Protein AF-A0A2V6XEZ1-F1 (afdb_monomer_lite)

Radius of gyration: 13.63 Å; chains: 1; bounding box: 23×48×22 Å

Secondary structure (DSSP, 8-state):
--HHHHHHHHHHHTTT--EEHHHHHHHHTS-HHHHHHHHHHHTTSTTEEEEEEE-TTT--EEEEEEE-SSGGGTHHHHHHTTTTS--

Foldseek 3Di:
DDLLVVLVVVQVVVAPAWAQLCRSCVVSVHHSVVSVVSLVVVCVDLQKDWDQDQHPPPRDGGTTMHGHPDSVPPVPVVVVVPVVPDD

Sequence (87 aa):
MDPADRARGFLILHESADFCDDCLGRALGITAAEARTIVASLAKSSAILRDRWTCKSCRKHALVTRAIPNATFALNRRSRGRLGRLA

Structure (mmCIF, N/CA/C/O backbone):
data_AF-A0A2V6XEZ1-F1
#
_entry.id   AF-A0A2V6XEZ1-F1
#
loop_
_atom_site.group_PDB
_atom_site.id
_atom_site.type_symbol
_atom_site.label_atom_id
_atom_site.label_alt_id
_atom_site.label_comp_id
_atom_site.label_asym_id
_atom_site.label_entity_id
_atom_site.label_seq_id
_atom_site.pdbx_PDB_ins_code
_atom_site.Cartn_x
_atom_site.Cartn_y
_atom_site.Cartn_z
_atom_site.occupancy
_atom_site.B_iso_or_equiv
_atom_site.auth_seq_id
_atom_site.auth_comp_id
_atom_site.auth_asym_id
_atom_site.auth_atom_id
_atom_site.pdbx_PDB_model_num
ATOM 1 N N . MET A 1 1 ? 12.222 14.888 4.977 1.00 60.19 1 MET A N 1
ATOM 2 C CA . MET A 1 1 ? 12.226 13.485 4.512 1.00 60.19 1 MET A CA 1
ATOM 3 C C . MET A 1 1 ? 10.910 13.254 3.799 1.00 60.19 1 MET A C 1
ATOM 5 O O . MET A 1 1 ? 9.879 13.510 4.413 1.00 60.19 1 MET A O 1
ATOM 9 N N . ASP A 1 2 ? 10.948 12.888 2.521 1.00 83.06 2 ASP A N 1
ATOM 10 C CA . ASP A 1 2 ? 9.749 12.763 1.692 1.00 83.06 2 ASP A CA 1
ATOM 11 C C . ASP A 1 2 ? 8.869 11.584 2.168 1.00 83.06 2 ASP A C 1
ATOM 13 O O . ASP A 1 2 ? 9.402 10.523 2.522 1.00 83.06 2 ASP A O 1
ATOM 17 N N . PRO A 1 3 ? 7.535 11.734 2.244 1.00 78.94 3 PRO A N 1
ATOM 18 C CA . PRO A 1 3 ? 6.649 10.649 2.660 1.00 78.94 3 PRO A CA 1
ATOM 19 C C . PRO A 1 3 ? 6.703 9.441 1.710 1.00 78.94 3 PRO A C 1
ATOM 21 O O . PRO A 1 3 ? 6.496 8.313 2.165 1.00 78.94 3 PRO A O 1
ATOM 24 N N . ALA A 1 4 ? 7.051 9.630 0.431 1.00 82.94 4 ALA A N 1
ATOM 25 C CA . ALA A 1 4 ? 7.262 8.526 -0.500 1.00 82.94 4 ALA A CA 1
ATOM 26 C C . ALA A 1 4 ? 8.533 7.730 -0.183 1.00 82.94 4 ALA A C 1
ATOM 28 O O . ALA A 1 4 ? 8.494 6.498 -0.207 1.00 82.94 4 ALA A O 1
ATOM 29 N N . ASP A 1 5 ? 9.626 8.396 0.199 1.00 84.69 5 ASP A N 1
ATOM 30 C CA . ASP A 1 5 ? 10.847 7.717 0.648 1.00 84.69 5 ASP A CA 1
ATOM 31 C C . ASP A 1 5 ? 10.615 6.938 1.944 1.00 84.69 5 ASP A C 1
ATOM 33 O O . ASP A 1 5 ? 11.081 5.805 2.082 1.00 84.69 5 ASP A O 1
ATOM 37 N N . ARG A 1 6 ? 9.828 7.492 2.875 1.00 85.88 6 ARG A N 1
ATOM 38 C CA . ARG A 1 6 ? 9.457 6.786 4.110 1.00 85.88 6 ARG A CA 1
ATOM 39 C C . ARG A 1 6 ? 8.607 5.549 3.820 1.00 85.88 6 ARG A C 1
ATOM 41 O O . ARG A 1 6 ? 8.877 4.485 4.372 1.00 85.88 6 ARG A O 1
ATOM 48 N N . ALA A 1 7 ? 7.618 5.667 2.934 1.00 86.06 7 ALA A N 1
ATOM 49 C CA . ALA A 1 7 ? 6.792 4.539 2.512 1.00 86.06 7 ALA A CA 1
ATOM 50 C C . ALA A 1 7 ? 7.627 3.455 1.816 1.00 86.06 7 ALA A C 1
ATOM 52 O O . ALA A 1 7 ? 7.484 2.269 2.112 1.00 86.06 7 ALA A O 1
ATOM 53 N N . ARG A 1 8 ? 8.542 3.859 0.931 1.00 84.19 8 ARG A N 1
ATOM 54 C CA . ARG A 1 8 ? 9.457 2.949 0.241 1.00 84.19 8 ARG A CA 1
ATOM 55 C C . ARG A 1 8 ? 10.378 2.232 1.226 1.00 84.19 8 ARG A C 1
ATOM 57 O O . ARG A 1 8 ? 10.473 1.010 1.170 1.00 84.19 8 ARG A O 1
ATOM 64 N N . GLY A 1 9 ? 11.001 2.963 2.150 1.00 85.56 9 GLY A N 1
ATOM 65 C CA . GLY A 1 9 ? 11.844 2.393 3.200 1.00 85.56 9 GLY A CA 1
ATOM 66 C C . GLY A 1 9 ? 11.080 1.406 4.080 1.00 85.56 9 GLY A C 1
ATOM 67 O O . GLY A 1 9 ? 11.553 0.298 4.312 1.00 85.56 9 GLY A O 1
ATOM 68 N N . PHE A 1 10 ? 9.856 1.752 4.488 1.00 87.25 10 PHE A N 1
ATOM 69 C CA . PHE A 1 10 ? 8.996 0.858 5.262 1.00 87.25 10 PHE A CA 1
ATOM 70 C C . PHE A 1 10 ? 8.700 -0.453 4.522 1.00 87.25 10 PHE A C 1
ATOM 72 O O . PHE A 1 10 ? 8.816 -1.528 5.111 1.00 87.25 10 PHE A O 1
ATOM 79 N N . LEU A 1 11 ? 8.344 -0.374 3.236 1.00 85.94 11 LEU A N 1
ATOM 80 C CA . LEU A 1 11 ? 8.040 -1.547 2.412 1.00 85.94 11 LEU A CA 1
ATOM 81 C C . LEU A 1 11 ? 9.276 -2.422 2.161 1.00 85.94 11 LEU A C 1
ATOM 83 O O . LEU A 1 11 ? 9.143 -3.641 2.129 1.00 85.94 11 LEU A O 1
ATOM 87 N N . ILE A 1 12 ? 10.460 -1.821 2.008 1.00 83.38 12 ILE A N 1
ATOM 88 C CA . ILE A 1 12 ? 11.729 -2.549 1.853 1.00 83.38 12 ILE A CA 1
ATOM 89 C C . ILE A 1 12 ? 12.113 -3.257 3.158 1.00 83.38 12 ILE A C 1
ATOM 91 O O . ILE A 1 12 ? 12.448 -4.436 3.132 1.00 83.38 12 ILE A O 1
ATOM 95 N N . LEU A 1 13 ? 12.008 -2.575 4.305 1.00 83.69 13 LEU A N 1
ATOM 96 C CA . LEU A 1 13 ? 12.277 -3.172 5.621 1.00 83.69 13 LEU A CA 1
ATOM 97 C C . LEU A 1 13 ? 11.330 -4.336 5.937 1.00 83.69 13 LEU A C 1
ATOM 99 O O . LEU A 1 13 ? 11.708 -5.282 6.621 1.00 83.69 13 LEU A O 1
ATOM 103 N N . HIS A 1 14 ? 10.104 -4.275 5.420 1.00 82.94 14 HIS A N 1
ATOM 104 C CA . HIS A 1 14 ? 9.111 -5.337 5.528 1.00 82.94 14 HIS A CA 1
ATOM 105 C C . HIS A 1 14 ? 8.979 -6.111 4.213 1.00 82.94 14 HIS A C 1
ATOM 107 O O . HIS A 1 14 ? 7.866 -6.390 3.755 1.00 82.94 14 HIS A O 1
ATOM 113 N N . GLU A 1 15 ? 10.116 -6.461 3.611 1.00 70.12 15 GLU A N 1
ATOM 114 C CA . GLU A 1 15 ? 10.199 -7.332 2.444 1.00 70.12 15 GLU A CA 1
ATOM 115 C C . GLU A 1 15 ? 9.207 -8.509 2.552 1.00 70.12 15 GLU A C 1
ATOM 117 O O . GLU A 1 15 ? 9.120 -9.200 3.569 1.00 70.12 15 GLU A O 1
ATOM 122 N N . SER A 1 16 ? 8.435 -8.745 1.485 1.00 71.56 16 SER A N 1
ATOM 123 C CA . SER A 1 16 ? 7.425 -9.815 1.392 1.00 71.56 16 SER A CA 1
ATOM 124 C C . SER A 1 16 ? 6.183 -9.688 2.290 1.00 71.56 16 SER A C 1
ATOM 126 O O . SER A 1 16 ? 5.383 -10.626 2.329 1.00 71.56 16 SER A O 1
ATOM 128 N N . ALA A 1 17 ? 5.984 -8.568 2.990 1.00 85.25 17 ALA A N 1
ATOM 129 C CA . ALA A 1 17 ? 4.753 -8.299 3.726 1.00 85.25 17 ALA A CA 1
ATOM 130 C C . ALA A 1 17 ? 3.749 -7.483 2.901 1.00 85.25 17 ALA A C 1
ATOM 132 O O . ALA A 1 17 ? 4.091 -6.486 2.268 1.00 85.25 17 ALA A O 1
ATOM 133 N N . ASP A 1 18 ? 2.488 -7.898 2.973 1.00 89.94 18 ASP A N 1
ATOM 134 C CA . ASP A 1 18 ? 1.366 -7.260 2.296 1.00 89.94 18 ASP A CA 1
ATOM 135 C C . ASP A 1 18 ? 0.640 -6.278 3.233 1.00 89.94 18 ASP A C 1
ATOM 137 O O . ASP A 1 18 ? 0.088 -6.683 4.262 1.00 89.94 18 ASP A O 1
ATOM 141 N N . PHE A 1 19 ? 0.585 -4.989 2.886 1.00 92.94 19 PHE A N 1
ATOM 142 C CA . PHE A 1 19 ? -0.107 -3.968 3.688 1.00 92.94 19 PHE A CA 1
ATOM 143 C C . PHE A 1 19 ? -1.207 -3.253 2.906 1.00 92.94 19 PHE A C 1
ATOM 145 O O . PHE A 1 19 ? -0.957 -2.747 1.816 1.00 92.94 19 PHE A O 1
ATOM 152 N N . CYS A 1 20 ? -2.421 -3.180 3.464 1.00 94.56 20 CYS A N 1
ATOM 153 C CA . CYS A 1 20 ? -3.477 -2.332 2.909 1.00 94.56 20 CYS A CA 1
ATOM 154 C C . CYS A 1 20 ? -3.196 -0.852 3.195 1.00 94.56 20 CYS A C 1
ATOM 156 O O . CYS A 1 20 ? -2.439 -0.532 4.112 1.00 94.56 20 CYS A O 1
ATOM 158 N N . ASP A 1 21 ? -3.845 0.038 2.444 1.00 94.06 21 ASP A N 1
ATOM 159 C CA . ASP A 1 21 ? -3.635 1.487 2.558 1.00 94.06 21 ASP A CA 1
ATOM 160 C C . ASP A 1 21 ? -3.919 2.017 3.974 1.00 94.06 21 ASP A C 1
ATOM 162 O O . ASP A 1 21 ? -3.182 2.867 4.462 1.00 94.06 21 ASP A O 1
ATOM 166 N N . ASP A 1 22 ? -4.916 1.467 4.678 1.00 94.69 22 ASP A N 1
ATOM 167 C CA . ASP A 1 22 ? -5.213 1.838 6.069 1.00 94.69 22 ASP A CA 1
ATOM 168 C C . ASP A 1 22 ? -4.081 1.472 7.033 1.00 94.69 22 ASP A C 1
ATOM 170 O O . ASP A 1 22 ? -3.660 2.282 7.859 1.00 94.69 22 ASP A O 1
ATOM 174 N N . CYS A 1 23 ? -3.582 0.236 6.951 1.00 93.88 23 CYS A N 1
ATOM 175 C CA . CYS A 1 23 ? -2.498 -0.234 7.813 1.00 93.88 23 CYS A CA 1
ATOM 176 C C . CYS A 1 23 ? -1.184 0.473 7.486 1.00 93.88 23 CYS A C 1
ATOM 178 O O . CYS A 1 23 ? -0.414 0.776 8.394 1.00 93.88 23 CYS A O 1
ATOM 180 N N . LEU A 1 24 ? -0.948 0.757 6.206 1.00 92.06 24 LEU A N 1
ATOM 181 C CA . LEU A 1 24 ? 0.212 1.512 5.760 1.00 92.06 24 LEU A CA 1
ATOM 182 C C . LEU A 1 24 ? 0.138 2.963 6.249 1.00 92.06 24 LEU A C 1
ATOM 184 O O . LEU A 1 24 ? 1.114 3.470 6.790 1.00 92.06 24 LEU A O 1
ATOM 188 N N . GLY A 1 25 ? -1.031 3.601 6.134 1.00 93.62 25 GLY A N 1
ATOM 189 C CA . GLY A 1 25 ? -1.271 4.945 6.652 1.00 93.62 25 GLY A CA 1
ATOM 190 C C . GLY A 1 25 ? -1.000 5.029 8.152 1.00 93.62 25 GLY A C 1
ATOM 191 O O . GLY A 1 25 ? -0.205 5.856 8.590 1.00 93.62 25 GLY A O 1
ATOM 192 N N . ARG A 1 26 ? -1.544 4.087 8.934 1.00 93.12 26 ARG A N 1
ATOM 193 C CA . ARG A 1 26 ? -1.279 3.996 10.382 1.00 93.12 26 ARG A CA 1
ATOM 194 C C . ARG A 1 26 ? 0.204 3.823 10.707 1.00 93.12 26 ARG A C 1
ATOM 196 O O . ARG A 1 26 ? 0.692 4.480 11.617 1.00 93.12 26 ARG A O 1
ATOM 203 N N . ALA A 1 27 ? 0.914 2.964 9.976 1.00 90.12 27 ALA A N 1
ATOM 204 C CA . ALA A 1 27 ? 2.340 2.727 10.202 1.00 90.12 27 ALA A CA 1
ATOM 205 C C . ALA A 1 27 ? 3.212 3.945 9.850 1.00 90.12 27 ALA A C 1
ATOM 207 O O . ALA A 1 27 ? 4.253 4.160 10.465 1.00 90.12 27 ALA A O 1
ATOM 208 N N . LEU A 1 28 ? 2.787 4.742 8.869 1.00 89.50 28 LEU A N 1
ATOM 209 C CA . LEU A 1 28 ? 3.511 5.920 8.388 1.00 89.50 28 LEU A CA 1
ATOM 210 C C . LEU A 1 28 ? 3.064 7.233 9.050 1.00 89.50 28 LEU A C 1
ATOM 212 O O . LEU A 1 28 ? 3.702 8.263 8.823 1.00 89.50 28 LEU A O 1
ATOM 216 N N . GLY A 1 29 ? 1.999 7.200 9.860 1.00 92.12 29 GLY A N 1
ATOM 217 C CA . GLY A 1 29 ? 1.399 8.382 10.482 1.00 92.12 29 GLY A CA 1
ATOM 218 C C . GLY A 1 29 ? 0.660 9.291 9.495 1.00 92.12 29 GLY A C 1
ATOM 219 O O . GLY A 1 29 ? 0.607 10.496 9.714 1.00 92.12 29 GLY A O 1
ATOM 220 N N . ILE A 1 30 ? 0.130 8.733 8.403 1.00 92.88 30 ILE A N 1
ATOM 221 C CA . ILE A 1 30 ? -0.583 9.459 7.339 1.00 92.88 30 ILE A CA 1
ATOM 222 C C . ILE A 1 30 ? -1.977 8.871 7.111 1.00 92.88 30 ILE A C 1
ATOM 224 O O . ILE A 1 30 ? -2.306 7.777 7.578 1.00 92.88 30 ILE A O 1
ATOM 228 N N . THR A 1 31 ? -2.813 9.577 6.356 1.00 94.25 31 THR A N 1
ATOM 229 C CA . THR A 1 31 ? -4.140 9.073 5.993 1.00 94.25 31 THR A CA 1
ATOM 230 C C . THR A 1 31 ? -4.058 7.937 4.969 1.00 94.25 31 THR A C 1
ATOM 232 O O . THR A 1 31 ? -3.117 7.837 4.178 1.00 94.25 31 THR A O 1
ATOM 235 N N . ALA A 1 32 ? -5.088 7.087 4.921 1.00 91.00 32 ALA A N 1
ATOM 236 C CA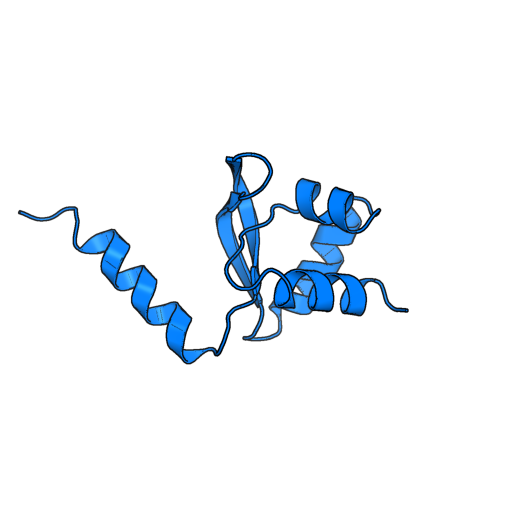 . ALA A 1 32 ? -5.190 6.037 3.905 1.00 91.00 32 ALA A CA 1
ATOM 237 C C . ALA A 1 32 ? -5.226 6.609 2.471 1.00 91.00 32 ALA A C 1
ATOM 239 O O . ALA A 1 32 ? -4.715 5.991 1.538 1.00 91.00 32 ALA A O 1
ATOM 240 N N . ALA A 1 33 ? -5.795 7.807 2.291 1.00 92.56 33 ALA A N 1
ATOM 241 C CA . ALA A 1 33 ? -5.836 8.495 1.004 1.00 92.56 33 ALA A CA 1
ATOM 242 C C . ALA A 1 33 ? -4.437 8.940 0.543 1.00 92.56 33 ALA A C 1
ATOM 244 O O . ALA A 1 33 ? -4.069 8.718 -0.611 1.00 92.56 33 ALA A O 1
ATOM 245 N N . GLU A 1 34 ? -3.632 9.506 1.444 1.00 91.88 34 GLU A N 1
ATOM 246 C CA . GLU A 1 34 ? -2.236 9.854 1.158 1.00 91.88 34 GLU A CA 1
ATOM 247 C C . GLU A 1 34 ? -1.400 8.605 0.887 1.00 91.88 34 GLU A C 1
ATOM 249 O O . GLU A 1 34 ? -0.680 8.552 -0.111 1.00 91.88 34 GLU A O 1
ATOM 254 N N . ALA A 1 35 ? -1.563 7.567 1.716 1.00 92.00 35 ALA A N 1
ATOM 255 C CA . ALA A 1 35 ? -0.902 6.283 1.527 1.00 92.00 35 ALA A CA 1
ATOM 256 C C . ALA A 1 35 ? -1.190 5.719 0.130 1.00 92.00 35 ALA A C 1
ATOM 258 O O . ALA A 1 35 ? -0.249 5.359 -0.575 1.00 92.00 35 ALA A O 1
ATOM 259 N N . ARG A 1 36 ? -2.459 5.732 -0.308 1.00 91.88 36 ARG A N 1
ATOM 260 C CA . ARG A 1 36 ? -2.885 5.312 -1.653 1.00 91.88 36 ARG A CA 1
ATOM 261 C C . ARG A 1 36 ? -2.199 6.112 -2.763 1.00 91.88 36 ARG A C 1
ATOM 263 O O . ARG A 1 36 ? -1.764 5.518 -3.748 1.00 91.88 36 ARG A O 1
ATOM 270 N N . THR A 1 37 ? -2.113 7.433 -2.639 1.00 92.56 37 THR A N 1
ATOM 271 C CA . THR A 1 37 ? -1.484 8.297 -3.656 1.00 92.56 37 THR A CA 1
ATOM 272 C C . THR A 1 37 ? 0.018 8.032 -3.769 1.00 92.56 37 THR A C 1
ATOM 274 O O . THR A 1 37 ? 0.560 7.919 -4.874 1.00 92.56 37 THR A O 1
ATOM 277 N N . ILE A 1 38 ? 0.681 7.853 -2.626 1.00 91.25 38 ILE A N 1
ATOM 278 C CA . ILE A 1 38 ? 2.109 7.544 -2.549 1.00 91.25 38 ILE A CA 1
ATOM 279 C C . ILE A 1 38 ? 2.391 6.181 -3.182 1.00 91.25 38 ILE A C 1
ATOM 281 O O . ILE A 1 38 ? 3.198 6.079 -4.104 1.00 91.25 38 IL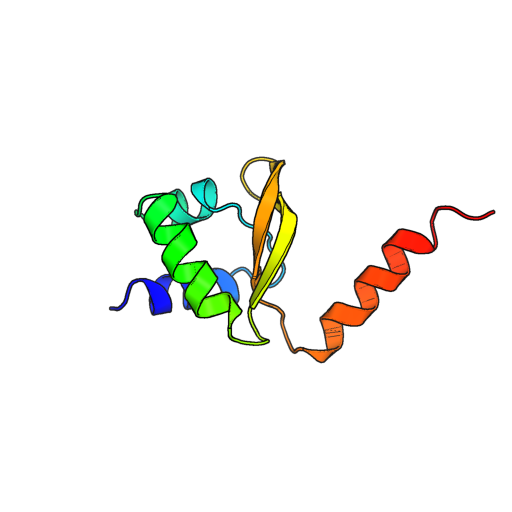E A O 1
ATOM 285 N N . VAL A 1 39 ? 1.693 5.127 -2.753 1.00 89.56 39 VAL A N 1
ATOM 286 C CA . VAL A 1 39 ? 1.922 3.777 -3.289 1.00 89.56 39 VAL A CA 1
ATOM 287 C C . VAL A 1 39 ? 1.499 3.634 -4.746 1.00 89.56 39 VAL A C 1
ATOM 289 O O . VAL A 1 39 ? 2.113 2.852 -5.461 1.00 89.56 39 VAL A O 1
ATOM 292 N N . ALA A 1 40 ? 0.506 4.392 -5.223 1.00 89.62 40 ALA A N 1
ATOM 293 C CA . ALA A 1 40 ? 0.168 4.438 -6.646 1.00 89.62 40 ALA A CA 1
ATOM 294 C C . ALA A 1 40 ? 1.307 5.048 -7.478 1.00 89.62 40 ALA A C 1
ATOM 296 O O . ALA A 1 40 ? 1.598 4.566 -8.572 1.00 89.62 40 ALA A O 1
ATOM 297 N N . SER A 1 41 ? 1.990 6.065 -6.946 1.00 88.62 41 SER A N 1
ATOM 298 C CA . SER A 1 41 ? 3.193 6.623 -7.571 1.00 88.62 41 SER A CA 1
ATOM 299 C C . SER A 1 41 ? 4.362 5.635 -7.530 1.00 88.62 41 SER A C 1
ATOM 301 O O . SER A 1 41 ? 5.046 5.458 -8.536 1.00 88.62 41 SER A O 1
ATOM 303 N N . LEU A 1 42 ? 4.550 4.934 -6.407 1.00 84.50 42 LEU A N 1
ATOM 304 C CA . LEU A 1 42 ? 5.608 3.932 -6.240 1.00 84.50 42 LEU A CA 1
ATOM 305 C C . LEU A 1 42 ? 5.385 2.665 -7.085 1.00 84.50 42 LEU A C 1
ATOM 307 O O . LEU A 1 42 ? 6.353 2.077 -7.558 1.00 84.50 42 LEU A O 1
ATOM 311 N N . ALA A 1 43 ? 4.132 2.268 -7.328 1.00 83.31 43 ALA A N 1
ATOM 312 C CA . ALA A 1 43 ? 3.765 1.114 -8.157 1.00 83.31 43 ALA A CA 1
ATOM 313 C C . ALA A 1 43 ? 4.124 1.279 -9.646 1.00 83.31 43 ALA A C 1
ATOM 315 O O . ALA A 1 43 ? 4.045 0.318 -10.405 1.00 83.31 43 ALA A O 1
ATOM 316 N N . LYS A 1 44 ? 4.554 2.476 -10.074 1.00 82.75 44 LYS A N 1
ATOM 317 C CA . LYS A 1 44 ? 5.175 2.680 -11.394 1.00 82.75 44 LYS A CA 1
ATOM 318 C C . LYS A 1 44 ? 6.537 1.982 -11.507 1.00 82.75 44 LYS A C 1
ATOM 320 O O . LYS A 1 44 ? 7.020 1.761 -12.612 1.00 82.75 44 LYS A O 1
ATOM 325 N N . SER A 1 45 ? 7.164 1.650 -10.378 1.00 80.50 45 SER A N 1
ATOM 326 C CA . SER A 1 45 ? 8.408 0.887 -10.320 1.00 80.50 45 SER A CA 1
ATOM 327 C C . SER A 1 45 ? 8.126 -0.612 -10.217 1.00 80.50 45 SER A C 1
ATOM 329 O O . SER A 1 45 ? 7.276 -1.040 -9.441 1.00 80.50 45 SER A O 1
ATOM 331 N N . SER A 1 46 ? 8.917 -1.428 -10.918 1.00 77.12 46 SER A N 1
ATOM 332 C CA . SER A 1 46 ? 8.863 -2.898 -10.847 1.00 77.12 46 SER A CA 1
ATOM 333 C C . SER A 1 46 ? 9.225 -3.473 -9.469 1.00 77.12 46 SER A C 1
ATOM 335 O O . SER A 1 46 ? 9.003 -4.656 -9.216 1.00 77.12 46 SER A O 1
ATOM 337 N N . ALA A 1 47 ? 9.757 -2.644 -8.567 1.00 81.56 47 ALA A N 1
ATOM 338 C CA . ALA A 1 47 ? 10.072 -3.018 -7.193 1.00 81.56 47 ALA A CA 1
ATOM 339 C C . ALA A 1 47 ? 8.838 -3.098 -6.278 1.00 81.56 47 ALA A C 1
ATOM 341 O O . ALA A 1 47 ? 8.938 -3.651 -5.183 1.00 81.56 47 ALA A O 1
ATOM 342 N N . ILE A 1 48 ? 7.689 -2.549 -6.684 1.00 85.94 48 ILE A N 1
ATOM 343 C CA . ILE A 1 48 ? 6.484 -2.479 -5.853 1.00 85.94 48 ILE A CA 1
ATOM 344 C C . ILE A 1 48 ? 5.331 -3.179 -6.566 1.00 85.94 48 ILE A C 1
ATOM 346 O O . ILE A 1 48 ? 4.971 -2.834 -7.687 1.00 85.94 48 ILE A O 1
ATOM 350 N N . LEU A 1 49 ? 4.719 -4.149 -5.889 1.00 86.12 49 LEU A N 1
ATOM 351 C CA . LEU A 1 49 ? 3.515 -4.821 -6.365 1.00 86.12 49 LEU A CA 1
ATOM 352 C C . LEU A 1 49 ? 2.307 -4.335 -5.580 1.00 86.12 49 LEU A C 1
ATOM 354 O O . LEU A 1 49 ? 2.345 -4.243 -4.351 1.00 86.12 49 LEU A O 1
ATOM 358 N N . ARG A 1 50 ? 1.217 -4.100 -6.308 1.00 89.12 50 ARG A N 1
ATOM 359 C CA . ARG A 1 50 ? -0.083 -3.762 -5.747 1.00 89.12 50 ARG A CA 1
ATOM 360 C C . ARG A 1 50 ? -1.121 -4.741 -6.285 1.00 89.12 50 ARG A C 1
ATOM 362 O O . ARG A 1 50 ? -1.351 -4.788 -7.488 1.00 89.12 50 ARG A O 1
ATOM 369 N N . ASP A 1 51 ? -1.692 -5.553 -5.404 1.00 88.19 51 ASP A N 1
ATOM 370 C CA . ASP A 1 51 ? -2.628 -6.627 -5.764 1.00 88.19 51 ASP A CA 1
ATOM 371 C C . ASP A 1 51 ? -3.662 -6.835 -4.644 1.00 88.19 51 ASP A C 1
ATOM 373 O O . ASP A 1 51 ? -3.526 -6.274 -3.556 1.00 88.19 51 ASP A O 1
ATOM 377 N N . ARG A 1 52 ? -4.728 -7.602 -4.894 1.00 88.62 52 ARG A N 1
ATOM 378 C CA . ARG A 1 52 ? -5.710 -7.969 -3.865 1.00 88.62 52 ARG A CA 1
ATOM 379 C C . ARG A 1 52 ? -5.261 -9.205 -3.102 1.00 88.62 52 ARG A C 1
ATOM 381 O O . ARG A 1 52 ? -5.294 -10.303 -3.644 1.00 88.62 52 ARG A O 1
ATOM 388 N N . TRP A 1 53 ? -4.870 -9.006 -1.850 1.00 90.81 53 TRP A N 1
ATOM 389 C CA . TRP A 1 53 ? -4.351 -10.046 -0.965 1.00 90.81 53 TRP A CA 1
ATOM 390 C C . TRP A 1 53 ? -4.771 -9.781 0.484 1.00 90.81 53 TRP A C 1
ATOM 392 O O . TRP A 1 53 ? -5.391 -8.768 0.820 1.00 90.81 53 TRP A O 1
ATOM 402 N N . THR A 1 54 ? -4.464 -10.730 1.362 1.00 91.19 54 THR A N 1
ATOM 403 C CA . THR A 1 54 ? -4.704 -10.589 2.797 1.00 91.19 54 THR A CA 1
ATOM 404 C C . THR A 1 54 ? -3.641 -9.693 3.417 1.00 91.19 54 THR A C 1
ATOM 406 O O . THR A 1 54 ? -2.458 -10.025 3.402 1.00 91.19 54 THR A O 1
ATOM 409 N N . CYS A 1 55 ? -4.056 -8.578 4.017 1.00 92.56 55 CYS A N 1
ATOM 410 C CA . CYS A 1 55 ? -3.129 -7.708 4.727 1.00 92.56 55 CYS A CA 1
ATOM 411 C C . CYS A 1 55 ? -2.508 -8.434 5.931 1.00 92.56 55 CYS A C 1
ATOM 413 O O . CYS A 1 55 ? -3.214 -9.006 6.762 1.00 92.56 55 CYS A O 1
ATOM 415 N N . LYS A 1 56 ? -1.183 -8.350 6.076 1.00 90.31 56 LYS A N 1
ATOM 416 C CA . LYS A 1 56 ? -0.428 -8.934 7.190 1.00 90.31 56 LYS A CA 1
ATOM 417 C C . LYS A 1 56 ? -0.858 -8.374 8.548 1.00 90.31 56 LYS A C 1
ATOM 419 O O . LYS A 1 56 ? -0.889 -9.124 9.516 1.00 90.31 56 LYS A O 1
ATOM 424 N N . SER A 1 57 ? -1.204 -7.086 8.609 1.00 92.00 57 SER A N 1
ATOM 425 C CA . SER A 1 57 ? -1.565 -6.394 9.853 1.00 92.00 57 SER A CA 1
ATOM 426 C C . SER A 1 57 ? -3.032 -6.609 10.243 1.00 92.00 57 SER A C 1
ATOM 428 O O . SER A 1 57 ? -3.298 -7.125 11.322 1.00 92.00 57 SER A O 1
ATOM 430 N N . CYS A 1 58 ? -3.994 -6.272 9.375 1.00 93.19 58 CYS A N 1
ATOM 431 C CA . CYS A 1 58 ? -5.420 -6.354 9.728 1.00 93.19 58 CYS A CA 1
ATOM 432 C C . CYS A 1 58 ? -6.122 -7.646 9.287 1.00 93.19 58 CYS A C 1
ATOM 434 O O . CYS A 1 58 ? -7.308 -7.806 9.564 1.00 93.19 58 CYS A O 1
ATOM 436 N N . ARG A 1 59 ? -5.434 -8.544 8.567 1.00 93.56 59 ARG A N 1
ATOM 437 C CA . ARG A 1 59 ? -5.967 -9.819 8.043 1.00 93.56 59 ARG A CA 1
ATOM 438 C C . ARG A 1 59 ? -7.173 -9.691 7.102 1.00 93.56 59 ARG A C 1
ATOM 440 O O . ARG A 1 59 ? -7.723 -10.705 6.681 1.00 93.56 59 ARG A O 1
ATOM 447 N N . LYS A 1 60 ? -7.554 -8.474 6.707 1.00 93.12 60 LYS A N 1
ATOM 448 C CA . LYS A 1 60 ? -8.606 -8.230 5.713 1.00 93.12 60 LYS A CA 1
ATOM 449 C C . LYS A 1 60 ? -8.082 -8.492 4.305 1.00 93.12 60 LYS A C 1
ATOM 451 O O . LYS A 1 60 ? -6.935 -8.165 3.995 1.00 93.12 60 LYS A O 1
ATOM 456 N N . HIS A 1 61 ? -8.939 -9.052 3.455 1.00 91.50 61 HIS A N 1
ATOM 457 C CA . HIS A 1 61 ? -8.672 -9.182 2.028 1.00 91.50 61 HIS A CA 1
ATOM 458 C C . HIS A 1 61 ? -8.955 -7.841 1.342 1.00 91.50 61 HIS A C 1
ATOM 460 O O . HIS A 1 61 ? -10.101 -7.399 1.281 1.00 91.50 61 HIS A O 1
ATOM 466 N N . ALA A 1 62 ? -7.905 -7.162 0.890 1.00 92.25 62 ALA A N 1
ATOM 467 C CA . ALA A 1 62 ? -7.980 -5.796 0.382 1.00 92.25 62 ALA A CA 1
ATOM 468 C C . ALA A 1 62 ? -6.919 -5.555 -0.693 1.00 92.25 62 ALA A C 1
ATOM 470 O O . ALA A 1 62 ? -6.089 -6.418 -0.970 1.00 92.25 62 ALA A O 1
ATOM 471 N N . LEU A 1 63 ? -6.942 -4.369 -1.302 1.00 92.31 63 LEU A N 1
ATOM 472 C CA . LEU A 1 63 ? -5.831 -3.925 -2.134 1.00 92.31 63 LEU A CA 1
ATOM 473 C C . LEU A 1 63 ? -4.635 -3.638 -1.219 1.00 92.31 63 LEU A C 1
ATOM 475 O O . LEU A 1 63 ? -4.716 -2.781 -0.338 1.00 92.31 63 LEU A O 1
ATOM 479 N N . VAL A 1 64 ? -3.559 -4.393 -1.401 1.00 93.00 64 VAL A N 1
ATOM 480 C CA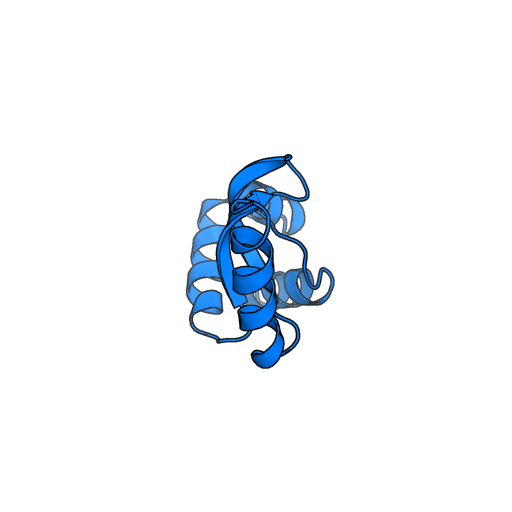 . VAL A 1 64 ? -2.352 -4.321 -0.581 1.00 93.00 64 VAL A CA 1
ATOM 481 C C . VAL A 1 64 ? -1.145 -3.967 -1.433 1.00 93.00 64 VAL A C 1
ATOM 483 O O . VAL A 1 64 ? -1.120 -4.208 -2.639 1.00 93.00 64 VAL A O 1
ATOM 486 N N . THR A 1 65 ? -0.141 -3.390 -0.785 1.00 92.25 65 THR A N 1
ATOM 487 C CA . THR A 1 65 ? 1.144 -3.034 -1.379 1.00 92.25 65 THR A CA 1
ATOM 488 C C . THR A 1 65 ? 2.241 -3.852 -0.718 1.00 92.25 65 THR A C 1
ATOM 490 O O . THR A 1 65 ? 2.261 -3.976 0.509 1.00 92.25 65 THR A O 1
ATOM 493 N N . ARG A 1 66 ? 3.163 -4.375 -1.528 1.00 89.69 66 ARG A N 1
ATOM 494 C CA . ARG A 1 66 ? 4.367 -5.074 -1.070 1.00 89.69 66 ARG A CA 1
ATOM 495 C C . ARG A 1 66 ? 5.583 -4.670 -1.893 1.00 89.69 66 ARG A C 1
ATOM 497 O O . ARG A 1 66 ? 5.468 -4.428 -3.096 1.00 89.69 66 ARG A O 1
ATOM 504 N N . ALA A 1 67 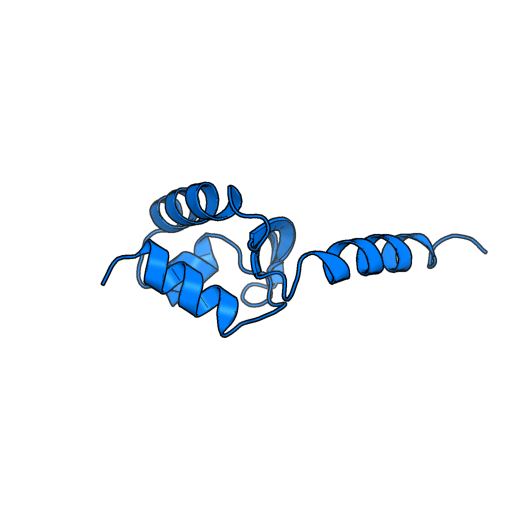? 6.754 -4.674 -1.266 1.00 87.88 67 ALA A N 1
ATOM 505 C CA . ALA A 1 67 ? 8.012 -4.663 -2.002 1.00 87.88 67 ALA A CA 1
ATOM 506 C C . ALA A 1 67 ? 8.293 -6.059 -2.585 1.00 87.88 67 ALA A C 1
ATOM 508 O O . ALA A 1 67 ? 8.064 -7.084 -1.932 1.00 87.88 67 ALA A O 1
ATOM 509 N N . ILE A 1 68 ? 8.766 -6.107 -3.830 1.00 80.31 68 ILE A N 1
ATOM 510 C CA . ILE A 1 68 ? 9.299 -7.317 -4.451 1.00 80.31 68 ILE A CA 1
ATOM 511 C C . ILE A 1 68 ? 10.823 -7.305 -4.260 1.00 80.31 68 ILE A C 1
ATOM 513 O O . ILE A 1 68 ? 11.488 -6.437 -4.830 1.00 80.31 68 ILE A O 1
ATOM 517 N N . PRO A 1 69 ? 11.396 -8.271 -3.522 1.00 65.06 69 PRO A N 1
ATOM 518 C CA . PRO A 1 69 ? 12.836 -8.487 -3.526 1.00 65.06 69 PRO A CA 1
ATOM 519 C C . PRO A 1 69 ? 13.221 -9.095 -4.878 1.00 65.06 69 PRO A C 1
ATOM 521 O O . PRO A 1 69 ? 12.982 -10.273 -5.118 1.00 65.06 69 PRO A O 1
ATOM 524 N N . ASN A 1 70 ? 13.751 -8.267 -5.781 1.00 56.84 70 ASN A N 1
ATOM 525 C CA . ASN A 1 70 ? 14.125 -8.610 -7.157 1.00 56.84 70 ASN A CA 1
ATOM 526 C C . ASN A 1 70 ? 12.978 -9.148 -8.045 1.00 56.84 70 ASN A C 1
ATOM 528 O O . ASN A 1 70 ? 12.321 -10.153 -7.766 1.00 56.84 70 ASN A O 1
ATOM 532 N N . ALA A 1 71 ? 12.773 -8.493 -9.193 1.00 51.41 71 ALA A N 1
ATOM 533 C CA . ALA A 1 71 ? 11.695 -8.767 -10.153 1.00 51.41 71 ALA A CA 1
ATOM 534 C C . ALA A 1 71 ? 11.580 -10.248 -10.594 1.00 51.41 71 ALA A C 1
ATOM 536 O O . ALA A 1 71 ? 10.509 -10.693 -11.006 1.00 51.41 71 ALA A O 1
ATOM 537 N N . THR A 1 72 ? 12.643 -11.039 -10.442 1.00 48.31 72 THR A N 1
ATOM 538 C CA . THR A 1 72 ? 12.716 -12.462 -10.799 1.00 48.31 72 THR A CA 1
ATOM 539 C C . THR A 1 72 ? 11.848 -13.377 -9.918 1.00 48.31 72 THR A C 1
ATOM 541 O O . THR A 1 72 ? 11.389 -14.418 -10.384 1.00 48.31 72 THR A O 1
ATOM 544 N N . PHE A 1 73 ? 11.555 -13.016 -8.660 1.00 47.59 73 PHE A N 1
ATOM 545 C CA . PHE A 1 73 ? 10.845 -13.912 -7.726 1.00 47.59 73 PHE A CA 1
ATOM 546 C C . PHE A 1 73 ? 9.308 -13.841 -7.791 1.00 47.59 73 PHE A C 1
ATOM 548 O O . PHE A 1 73 ? 8.624 -14.736 -7.282 1.00 47.59 73 PHE A O 1
ATOM 555 N N . ALA A 1 74 ? 8.730 -12.811 -8.421 1.00 48.09 74 ALA A N 1
ATOM 556 C CA . ALA A 1 74 ? 7.277 -12.607 -8.442 1.00 48.09 74 ALA A CA 1
ATOM 557 C C . ALA A 1 74 ? 6.521 -13.621 -9.326 1.00 48.09 74 ALA A C 1
ATOM 559 O O . ALA A 1 74 ? 5.352 -13.916 -9.063 1.00 48.09 74 ALA A O 1
ATOM 560 N N . LEU A 1 75 ? 7.185 -14.219 -10.322 1.00 49.47 75 LEU A N 1
ATOM 561 C CA . LEU A 1 75 ? 6.568 -15.217 -11.204 1.00 49.47 75 LEU A CA 1
ATOM 562 C C . LEU A 1 75 ? 6.410 -16.595 -10.539 1.00 49.47 75 LEU A C 1
ATOM 564 O O . LEU A 1 75 ? 5.507 -17.341 -10.907 1.00 49.47 75 LEU A O 1
ATOM 568 N N . ASN A 1 76 ? 7.193 -16.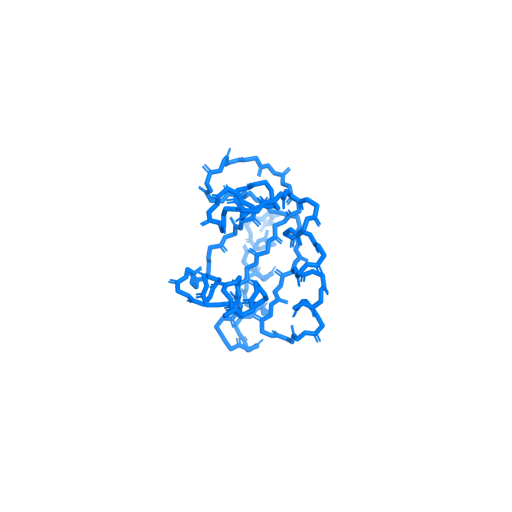919 -9.502 1.00 44.69 76 ASN A N 1
ATOM 569 C CA . ASN A 1 76 ? 7.229 -18.284 -8.961 1.00 44.69 76 ASN A CA 1
ATOM 570 C C . ASN A 1 76 ? 6.131 -18.593 -7.915 1.00 44.69 76 ASN A C 1
ATOM 572 O O . ASN A 1 76 ? 5.850 -19.758 -7.631 1.00 44.69 76 ASN A O 1
ATOM 576 N N . ARG A 1 77 ? 5.453 -17.577 -7.348 1.00 48.62 77 ARG A N 1
ATOM 577 C CA . ARG A 1 77 ? 4.287 -17.803 -6.457 1.00 48.62 77 ARG A CA 1
ATOM 578 C C . ARG A 1 77 ? 2.955 -17.922 -7.197 1.00 48.62 77 ARG A C 1
ATOM 580 O O . ARG A 1 77 ? 2.057 -18.576 -6.670 1.00 48.62 77 ARG A O 1
ATOM 587 N N . ARG A 1 78 ? 2.824 -17.364 -8.411 1.00 48.41 78 ARG A N 1
ATOM 588 C CA . ARG A 1 78 ? 1.635 -17.594 -9.261 1.00 48.41 78 ARG A CA 1
ATOM 589 C C . ARG A 1 78 ? 1.495 -19.074 -9.642 1.00 48.41 78 ARG A C 1
ATOM 591 O O . ARG A 1 78 ? 0.375 -19.557 -9.770 1.00 48.41 78 ARG A O 1
ATOM 598 N N . SER A 1 79 ? 2.609 -19.803 -9.711 1.00 50.88 79 SER A N 1
ATOM 599 C CA . SER A 1 79 ? 2.645 -21.239 -10.007 1.00 50.88 79 SER A CA 1
ATOM 600 C C . SER A 1 79 ? 2.154 -22.108 -8.839 1.00 50.88 79 SER A C 1
ATOM 602 O O . SER A 1 79 ? 1.397 -23.050 -9.051 1.00 50.88 79 SER A O 1
ATOM 604 N N . ARG A 1 80 ? 2.505 -21.781 -7.584 1.00 50.47 80 ARG A N 1
ATOM 605 C CA . ARG A 1 80 ? 2.138 -22.622 -6.422 1.00 50.47 80 ARG A CA 1
ATOM 606 C C . ARG A 1 80 ? 0.672 -22.501 -5.995 1.00 50.47 80 ARG A C 1
ATOM 608 O O . ARG A 1 80 ? 0.147 -23.433 -5.403 1.00 50.47 80 ARG A O 1
ATOM 615 N N . GLY A 1 81 ? -0.004 -21.397 -6.321 1.00 44.91 81 GLY A N 1
ATOM 616 C CA . GLY A 1 81 ? -1.433 -21.222 -6.024 1.00 44.91 81 GLY A CA 1
ATOM 617 C C . GLY A 1 81 ? -2.383 -21.992 -6.953 1.00 44.91 81 GLY A C 1
ATOM 618 O O . GLY A 1 81 ? -3.537 -22.202 -6.589 1.00 44.91 81 GLY A O 1
ATOM 619 N N . ARG A 1 82 ? -1.920 -22.421 -8.139 1.00 47.28 82 ARG A N 1
ATOM 620 C CA . ARG A 1 82 ? -2.717 -23.233 -9.083 1.00 47.28 82 ARG A CA 1
ATOM 621 C C . ARG A 1 82 ? -2.431 -24.734 -9.021 1.00 47.28 82 ARG A C 1
ATOM 623 O O . ARG A 1 82 ? -3.279 -25.503 -9.448 1.00 47.28 82 ARG A O 1
ATOM 630 N N . LEU A 1 83 ? -1.296 -25.151 -8.462 1.00 50.53 83 LEU A N 1
ATOM 631 C CA . LEU A 1 83 ? -0.903 -26.567 -8.380 1.00 50.53 83 LEU A CA 1
ATOM 632 C C . LEU A 1 83 ? -1.484 -27.327 -7.173 1.00 50.53 83 LEU A C 1
ATOM 634 O O . LEU A 1 83 ? -1.245 -28.516 -7.046 1.00 50.53 83 LEU A O 1
ATOM 638 N N . GLY A 1 84 ? -2.262 -26.675 -6.304 1.00 45.19 84 GLY A N 1
ATOM 639 C CA . GLY A 1 84 ? -2.959 -27.339 -5.191 1.00 45.19 84 GLY A CA 1
ATOM 640 C C . GLY A 1 84 ? -4.427 -27.676 -5.467 1.00 45.19 84 GLY A C 1
ATOM 641 O O . GLY A 1 84 ? -5.170 -27.920 -4.521 1.00 45.19 84 GLY A O 1
ATOM 642 N N . ARG A 1 85 ? -4.896 -27.581 -6.721 1.00 50.09 85 ARG A N 1
ATOM 643 C CA . ARG A 1 85 ? -6.321 -27.757 -7.048 1.00 50.09 85 ARG A CA 1
ATOM 644 C C . ARG A 1 85 ? -6.581 -28.521 -8.350 1.00 50.09 85 ARG A C 1
ATOM 646 O O . ARG A 1 85 ? -7.536 -28.208 -9.050 1.00 50.09 85 ARG A O 1
ATOM 653 N N . LEU A 1 86 ? -5.738 -29.501 -8.662 1.00 43.53 86 LEU A N 1
ATOM 654 C CA . LEU A 1 86 ? -5.999 -30.538 -9.660 1.00 43.53 86 LEU A CA 1
ATOM 655 C C . LEU A 1 86 ? -5.305 -31.826 -9.193 1.00 43.53 86 LEU A C 1
ATOM 657 O O . LEU A 1 86 ? -4.080 -31.850 -9.164 1.00 43.53 86 LEU A O 1
ATOM 661 N N . ALA A 1 87 ? -6.138 -32.826 -8.882 1.00 39.59 87 ALA A N 1
ATOM 662 C CA . ALA A 1 87 ? -5.843 -34.242 -8.624 1.00 39.59 87 ALA A CA 1
ATOM 663 C C . 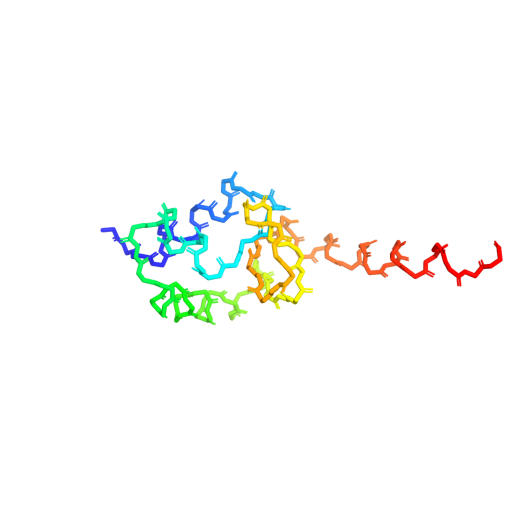ALA A 1 87 ? -5.028 -34.581 -7.365 1.00 39.59 87 ALA A C 1
ATOM 665 O O . ALA A 1 87 ? -3.799 -34.360 -7.344 1.00 39.59 87 ALA A O 1
#

pLDDT: mean 79.37, std 17.15, range [39.59, 94.69]